Protein AF-A0A1F2VKL8-F1 (afdb_monomer)

Solvent-accessible surface area (backbone atoms only — not comparable to full-atom values): 5688 Å² total; per-residue (Å²): 131,70,76,67,51,77,55,92,82,39,73,92,42,56,91,72,54,95,67,55,69,72,52,37,41,73,79,67,73,41,83,89,77,76,58,74,70,56,43,56,52,52,59,72,37,86,92,54,82,62,58,62,46,81,42,50,74,93,41,74,53,63,62,54,51,62,72,51,52,62,97,84,60,65,74,65,48,60,37,33,37,76,80,84,85,128

Mean predicted aligned error: 9.2 Å

pLDDT: mean 70.78, std 16.38, range [30.55, 87.38]

Structure (mmCIF, N/CA/C/O backbone):
data_AF-A0A1F2VKL8-F1
#
_entry.id   AF-A0A1F2VKL8-F1
#
loop_
_atom_site.group_PDB
_atom_site.id
_atom_site.type_symbol
_atom_site.label_atom_id
_atom_site.label_alt_id
_atom_site.label_comp_id
_atom_site.label_asym_id
_atom_site.label_entity_id
_atom_site.label_seq_id
_atom_site.pdbx_PDB_ins_code
_atom_site.Cartn_x
_atom_site.Cartn_y
_atom_site.Cartn_z
_atom_site.occupancy
_atom_site.B_iso_or_equiv
_atom_site.auth_seq_id
_atom_site.auth_comp_id
_atom_site.auth_asym_id
_atom_site.auth_atom_id
_atom_site.pdbx_PDB_model_num
ATOM 1 N N . MET A 1 1 ? 3.463 -18.382 1.457 1.00 61.34 1 MET A N 1
ATOM 2 C CA . MET A 1 1 ? 3.816 -17.023 0.996 1.00 61.34 1 MET A CA 1
ATOM 3 C C . MET A 1 1 ? 3.739 -17.041 -0.521 1.00 61.34 1 MET A C 1
ATOM 5 O O . MET A 1 1 ? 4.229 -18.016 -1.084 1.00 61.34 1 MET A O 1
ATOM 9 N N . PRO A 1 2 ? 3.057 -16.084 -1.171 1.00 68.31 2 PRO A N 1
ATOM 10 C CA . PRO A 1 2 ? 3.046 -16.016 -2.631 1.00 68.31 2 PRO A CA 1
ATOM 11 C C . PRO A 1 2 ? 4.471 -15.775 -3.162 1.00 68.31 2 PRO A C 1
ATOM 13 O O . PRO A 1 2 ? 5.301 -15.238 -2.426 1.00 68.31 2 PRO A O 1
ATOM 16 N N . PRO A 1 3 ? 4.774 -16.170 -4.412 1.00 74.81 3 PRO A N 1
ATOM 17 C CA . PRO A 1 3 ? 6.085 -15.925 -5.001 1.00 74.81 3 PRO A CA 1
ATOM 18 C C . PRO A 1 3 ? 6.378 -14.416 -5.094 1.00 74.81 3 PRO A C 1
ATOM 20 O O . PRO A 1 3 ? 5.428 -13.629 -5.238 1.00 74.81 3 PRO A O 1
ATOM 23 N N . PRO A 1 4 ? 7.662 -14.009 -5.061 1.00 77.81 4 PRO A N 1
ATOM 24 C CA . PRO A 1 4 ? 8.059 -12.615 -5.226 1.00 77.81 4 PRO A CA 1
ATOM 25 C C . PRO A 1 4 ? 7.461 -11.972 -6.484 1.00 77.81 4 PRO A C 1
ATOM 27 O O . PRO A 1 4 ? 7.244 -12.627 -7.505 1.00 77.81 4 PRO A O 1
ATOM 30 N N . VAL A 1 5 ? 7.191 -10.673 -6.401 1.00 82.88 5 VAL A N 1
ATOM 31 C CA . VAL A 1 5 ? 6.827 -9.810 -7.525 1.00 82.88 5 VAL A CA 1
ATOM 32 C C . VAL A 1 5 ? 8.102 -9.143 -8.030 1.00 82.88 5 VAL A C 1
ATOM 34 O O . VAL A 1 5 ? 8.607 -8.187 -7.438 1.00 82.88 5 VAL A O 1
ATOM 37 N N . ASN A 1 6 ? 8.628 -9.654 -9.141 1.00 81.44 6 ASN A N 1
ATOM 38 C CA . ASN A 1 6 ? 9.861 -9.147 -9.752 1.00 81.44 6 ASN A CA 1
ATOM 39 C C . ASN A 1 6 ? 9.620 -8.390 -11.067 1.00 81.44 6 ASN A C 1
ATOM 41 O O . ASN A 1 6 ? 10.537 -7.741 -11.567 1.00 81.44 6 ASN A O 1
ATOM 45 N N . ASP A 1 7 ? 8.399 -8.440 -11.600 1.00 82.88 7 ASP A N 1
ATOM 46 C CA . ASP A 1 7 ? 7.987 -7.729 -12.807 1.00 82.88 7 ASP A CA 1
ATOM 47 C C . ASP A 1 7 ? 7.116 -6.515 -12.426 1.00 82.88 7 ASP A C 1
ATOM 49 O O . ASP A 1 7 ? 6.099 -6.687 -11.752 1.00 82.88 7 ASP A O 1
ATOM 53 N N . PRO A 1 8 ? 7.462 -5.276 -12.827 1.00 79.50 8 PRO A N 1
ATOM 54 C CA . PRO A 1 8 ? 6.576 -4.127 -12.628 1.00 79.50 8 PRO A CA 1
ATOM 55 C C . PRO A 1 8 ? 5.216 -4.268 -13.339 1.00 79.50 8 PRO A C 1
ATOM 57 O O . PRO A 1 8 ? 4.271 -3.578 -12.958 1.00 79.50 8 PRO A O 1
ATOM 60 N N . GLY A 1 9 ? 5.116 -5.098 -14.382 1.00 85.75 9 GLY A N 1
ATOM 61 C CA . GLY A 1 9 ? 3.889 -5.436 -15.111 1.00 85.75 9 GLY A CA 1
ATOM 62 C C . GLY A 1 9 ? 3.016 -6.514 -14.466 1.00 85.75 9 GLY A C 1
ATOM 63 O O . GLY A 1 9 ? 1.976 -6.835 -15.031 1.00 85.75 9 GLY A O 1
ATOM 64 N N . ASP A 1 10 ? 3.405 -7.060 -13.311 1.00 87.06 10 ASP A N 1
ATOM 65 C CA . ASP A 1 10 ? 2.643 -8.099 -12.613 1.00 87.06 10 ASP A CA 1
ATOM 66 C C . ASP A 1 10 ? 1.208 -7.631 -12.302 1.00 87.06 10 ASP A C 1
ATOM 68 O O . ASP A 1 10 ? 0.997 -6.543 -11.759 1.00 87.06 10 ASP A O 1
ATOM 72 N N . GLU A 1 11 ? 0.214 -8.461 -12.629 1.00 86.31 11 GLU A N 1
ATOM 73 C CA . GLU A 1 11 ? -1.216 -8.168 -12.443 1.00 86.31 11 GLU A CA 1
ATOM 74 C C . GLU A 1 11 ? -1.558 -7.847 -10.980 1.00 86.31 11 GLU A C 1
ATOM 76 O O . GLU A 1 11 ? -2.430 -7.026 -10.694 1.00 86.31 11 GLU A O 1
ATOM 81 N N . ARG A 1 12 ? -0.790 -8.399 -10.037 1.00 84.69 12 ARG A N 1
ATOM 82 C CA . ARG A 1 12 ? -0.919 -8.138 -8.598 1.00 84.69 12 ARG A CA 1
ATOM 83 C C . ARG A 1 12 ? -0.619 -6.680 -8.226 1.00 84.69 12 ARG A C 1
ATOM 85 O O . ARG A 1 12 ? -1.031 -6.219 -7.162 1.00 84.69 12 ARG A O 1
ATOM 92 N N . LEU A 1 13 ? 0.080 -5.948 -9.099 1.00 83.31 13 LEU A N 1
ATOM 93 C CA . LEU A 1 13 ? 0.359 -4.517 -8.970 1.00 83.31 13 LEU A CA 1
ATOM 94 C C . LEU A 1 13 ? -0.649 -3.633 -9.715 1.00 83.31 13 LEU A C 1
ATOM 96 O O . LEU A 1 13 ? -0.629 -2.418 -9.511 1.00 83.31 13 LEU A O 1
ATOM 100 N N . ALA A 1 14 ? -1.517 -4.196 -10.563 1.00 84.12 14 ALA A N 1
ATOM 101 C CA . ALA A 1 14 ? -2.402 -3.426 -11.439 1.00 84.12 14 ALA A CA 1
ATOM 102 C C . ALA A 1 14 ? -3.314 -2.466 -10.658 1.00 84.12 14 ALA A C 1
ATOM 104 O O . ALA A 1 14 ? -3.541 -1.340 -11.089 1.00 84.12 14 ALA A O 1
ATOM 105 N N . GLU A 1 15 ? -3.766 -2.871 -9.468 1.00 79.19 15 GLU A N 1
ATOM 106 C CA . GLU A 1 15 ? -4.611 -2.045 -8.596 1.00 79.19 15 GLU A CA 1
ATOM 107 C C . GLU A 1 15 ? -3.886 -0.861 -7.941 1.00 79.19 15 GLU A C 1
ATOM 109 O O . GLU A 1 15 ? -4.544 0.024 -7.398 1.00 79.19 15 GLU A O 1
ATOM 114 N N . TYR A 1 16 ? -2.551 -0.845 -7.964 1.00 78.19 16 TYR A N 1
ATOM 115 C CA . TYR A 1 16 ? -1.718 0.170 -7.307 1.00 78.19 16 TYR A CA 1
ATOM 116 C C . TYR A 1 16 ? -0.925 1.021 -8.303 1.00 78.19 16 TYR A C 1
ATOM 118 O O . TYR A 1 16 ? -0.260 1.979 -7.910 1.00 78.19 16 TYR A O 1
ATOM 126 N N . ARG A 1 17 ? -0.940 0.666 -9.591 1.00 79.88 17 ARG A N 1
ATOM 127 C CA . ARG A 1 17 ? -0.087 1.280 -10.608 1.00 79.88 17 ARG A CA 1
ATOM 128 C C . ARG A 1 17 ? -0.798 2.435 -11.303 1.00 79.88 17 ARG A C 1
ATOM 130 O O . ARG A 1 17 ? -1.923 2.283 -11.756 1.00 79.88 17 ARG A O 1
ATOM 137 N N . ASN A 1 18 ? -0.087 3.550 -11.486 1.00 78.88 18 ASN A N 1
ATOM 138 C CA . ASN A 1 18 ? -0.531 4.707 -12.274 1.00 78.88 18 ASN A CA 1
ATOM 139 C C . ASN A 1 18 ? -1.858 5.345 -11.806 1.00 78.88 18 ASN A C 1
ATOM 141 O O . ASN A 1 18 ? -2.496 6.029 -12.601 1.00 78.88 18 ASN A O 1
ATOM 145 N N . ILE A 1 19 ? -2.264 5.149 -10.545 1.00 74.88 19 ILE A N 1
ATOM 146 C CA . ILE A 1 19 ? -3.451 5.802 -9.977 1.00 74.88 19 ILE A CA 1
ATOM 147 C C . ILE A 1 19 ? -2.999 6.998 -9.129 1.00 74.88 19 ILE A C 1
ATOM 149 O O . ILE A 1 19 ? -2.187 6.813 -8.221 1.00 74.88 19 ILE A O 1
ATOM 153 N N . PRO A 1 20 ? -3.501 8.215 -9.386 1.00 78.62 20 PRO A N 1
ATOM 154 C CA . PRO A 1 20 ? -3.251 9.369 -8.529 1.00 78.62 20 PRO A CA 1
ATOM 155 C C . PRO A 1 20 ? -3.835 9.191 -7.117 1.00 78.62 20 PRO A C 1
ATOM 157 O O . PRO A 1 20 ? -4.981 8.767 -6.959 1.00 78.62 20 PRO A O 1
ATOM 160 N N . ASP A 1 21 ? -3.106 9.619 -6.082 1.00 75.38 21 ASP A N 1
ATOM 161 C CA . ASP A 1 21 ? -3.574 9.572 -4.684 1.00 75.38 21 ASP A CA 1
ATOM 162 C C . ASP A 1 21 ? -4.963 10.206 -4.454 1.00 75.38 21 ASP A C 1
ATOM 164 O O . ASP A 1 21 ? -5.770 9.624 -3.722 1.00 75.38 21 ASP A O 1
ATOM 168 N N . PRO A 1 22 ? -5.315 11.354 -5.079 1.00 77.38 22 PRO A N 1
ATOM 169 C CA . PRO A 1 22 ? -6.656 11.917 -4.934 1.00 77.38 22 PRO A CA 1
ATOM 170 C C . PRO A 1 22 ? -7.764 11.003 -5.473 1.00 77.38 22 PRO A C 1
ATOM 172 O O . PRO A 1 22 ? -8.869 11.006 -4.933 1.00 77.38 22 PRO A O 1
ATOM 175 N N . GLU A 1 23 ? -7.482 10.224 -6.517 1.00 79.56 23 GLU A N 1
ATOM 176 C CA . GLU A 1 23 ? -8.430 9.290 -7.133 1.00 79.56 23 GLU A CA 1
ATOM 177 C C . GLU A 1 23 ? -8.625 8.050 -6.249 1.00 79.56 23 GLU A C 1
ATOM 179 O O . GLU A 1 23 ? -9.761 7.657 -5.980 1.00 79.56 23 GLU A O 1
ATOM 184 N N . LEU A 1 24 ? -7.536 7.508 -5.685 1.00 79.06 24 LEU A N 1
ATOM 185 C CA . LEU A 1 24 ? -7.588 6.403 -4.716 1.00 79.06 24 LEU A CA 1
ATOM 186 C C . LEU A 1 24 ? -8.521 6.721 -3.540 1.00 79.06 24 LEU A C 1
ATOM 188 O O . LEU A 1 24 ? -9.359 5.897 -3.160 1.00 79.06 24 LEU A O 1
ATOM 192 N N . VAL A 1 25 ? -8.413 7.934 -2.995 1.00 79.31 25 VAL A N 1
ATOM 193 C CA . VAL A 1 25 ? -9.225 8.351 -1.848 1.00 79.31 25 VAL A CA 1
ATOM 194 C C . VAL A 1 25 ? -10.670 8.627 -2.262 1.00 79.31 25 VAL A C 1
ATOM 196 O O . VAL A 1 25 ? -11.590 8.165 -1.588 1.00 79.31 25 VAL A O 1
ATOM 199 N N . ARG A 1 26 ? -10.890 9.375 -3.351 1.00 79.62 26 ARG A N 1
ATOM 200 C CA . ARG A 1 26 ? -12.232 9.839 -3.742 1.00 79.62 26 ARG A CA 1
ATOM 201 C C . ARG A 1 26 ? -13.104 8.743 -4.336 1.00 79.62 26 ARG A C 1
ATOM 203 O O . ARG A 1 26 ? -14.291 8.702 -4.033 1.00 79.62 26 ARG A O 1
ATOM 210 N N . GLU A 1 27 ? -12.539 7.896 -5.188 1.00 82.81 27 GLU A N 1
ATOM 211 C CA . GLU A 1 27 ? -13.317 6.919 -5.955 1.00 82.81 27 GLU A CA 1
ATOM 212 C C . GLU A 1 27 ? -13.348 5.552 -5.286 1.00 82.81 27 GLU A C 1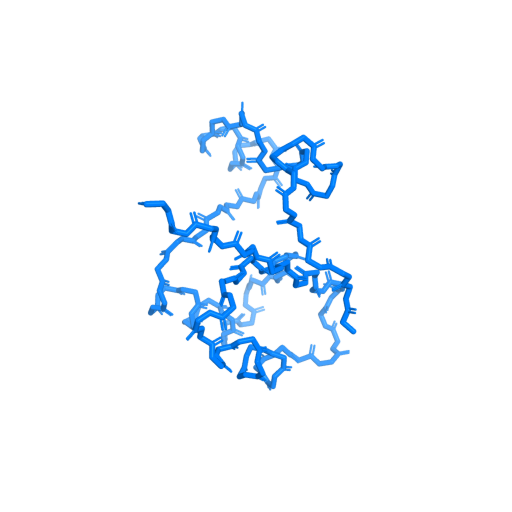
ATOM 214 O O . GLU A 1 27 ? -14.335 4.826 -5.388 1.00 82.81 27 GLU A O 1
ATOM 219 N N . ARG A 1 28 ? -12.270 5.196 -4.583 1.00 78.94 28 ARG A N 1
ATOM 220 C CA . ARG A 1 28 ? -12.089 3.849 -4.034 1.00 78.94 28 ARG A CA 1
ATOM 221 C C . ARG A 1 28 ? -12.097 3.812 -2.510 1.00 78.94 28 ARG A C 1
ATOM 223 O O . ARG A 1 28 ? -12.162 2.724 -1.945 1.00 78.94 28 ARG A O 1
ATOM 230 N N . GLY A 1 29 ? -12.036 4.966 -1.839 1.00 83.94 29 GLY A N 1
ATOM 231 C CA . GLY A 1 29 ? -11.979 5.035 -0.378 1.00 83.94 29 GLY A CA 1
ATOM 232 C C . GLY A 1 29 ? -10.745 4.344 0.210 1.00 83.94 29 GLY A C 1
ATOM 233 O O . GLY A 1 29 ? -10.778 3.901 1.357 1.00 83.94 29 GLY A O 1
ATOM 234 N N . ILE A 1 30 ? -9.670 4.215 -0.575 1.00 85.75 30 ILE A N 1
ATOM 235 C CA . ILE A 1 30 ? -8.411 3.588 -0.164 1.00 85.75 30 ILE A CA 1
ATOM 236 C C . ILE A 1 30 ? -7.271 4.599 -0.227 1.00 85.75 30 ILE A C 1
ATOM 238 O O . ILE A 1 30 ? -7.362 5.639 -0.871 1.00 85.75 30 ILE A O 1
ATOM 242 N N . PHE A 1 31 ? -6.172 4.276 0.442 1.00 86.25 31 PHE A N 1
ATOM 243 C CA . PHE A 1 31 ? -4.940 5.045 0.367 1.00 86.25 31 PHE A CA 1
ATOM 244 C C . PHE A 1 31 ? -3.742 4.101 0.414 1.00 86.25 31 PHE A C 1
ATOM 246 O O . PHE A 1 31 ? -3.827 2.992 0.949 1.00 86.25 31 PHE A O 1
ATOM 253 N N . ILE A 1 32 ? -2.621 4.559 -0.136 1.00 85.69 32 ILE A N 1
ATOM 254 C CA . ILE A 1 32 ? -1.330 3.890 -0.012 1.00 85.69 32 ILE A CA 1
ATOM 255 C C . ILE A 1 32 ? -0.550 4.602 1.091 1.00 85.69 32 ILE A C 1
ATOM 257 O O . ILE A 1 32 ? -0.528 5.828 1.170 1.00 85.69 32 ILE A O 1
ATOM 261 N N . ALA A 1 33 ? 0.065 3.824 1.977 1.00 87.19 33 ALA A N 1
ATOM 262 C CA . ALA A 1 33 ? 0.945 4.344 3.009 1.00 87.19 33 ALA A CA 1
ATOM 263 C C . ALA A 1 33 ? 2.350 3.790 2.816 1.00 87.19 33 ALA A C 1
ATOM 265 O O . ALA A 1 33 ? 2.547 2.576 2.755 1.00 87.19 33 ALA A O 1
ATOM 266 N N . GLU A 1 34 ? 3.326 4.690 2.796 1.00 83.25 34 GLU A N 1
ATOM 267 C CA . GLU A 1 34 ? 4.737 4.343 2.716 1.00 83.25 34 GLU A CA 1
ATOM 268 C C . GLU A 1 34 ? 5.472 4.708 4.009 1.00 83.25 34 GLU A C 1
ATOM 270 O O . GLU A 1 34 ? 5.103 5.623 4.746 1.00 83.25 34 GLU A O 1
ATOM 275 N N . GLY A 1 35 ? 6.542 3.967 4.296 1.00 82.38 35 GLY A N 1
ATOM 276 C CA . GLY A 1 35 ? 7.383 4.185 5.467 1.00 82.38 35 GLY A CA 1
ATOM 277 C C . GLY A 1 35 ? 7.063 3.255 6.638 1.00 82.38 35 GLY A C 1
ATOM 278 O O . GLY A 1 35 ? 5.926 3.087 7.079 1.00 82.38 35 GLY A O 1
ATOM 279 N N . ARG A 1 36 ? 8.122 2.668 7.204 1.00 80.75 36 ARG A N 1
ATOM 280 C CA . ARG A 1 36 ? 8.043 1.622 8.238 1.00 80.75 36 ARG A CA 1
ATOM 281 C C . ARG A 1 36 ? 7.201 2.010 9.460 1.00 80.75 36 ARG A C 1
ATOM 283 O O . ARG A 1 36 ? 6.468 1.172 9.975 1.00 80.75 36 ARG A O 1
ATOM 290 N N . LEU A 1 37 ? 7.327 3.243 9.955 1.00 84.44 37 LEU A N 1
ATOM 291 C CA . LEU A 1 37 ? 6.607 3.688 11.158 1.00 84.44 37 LEU A CA 1
ATOM 292 C C . LEU A 1 37 ? 5.116 3.917 10.892 1.00 84.44 37 LEU A C 1
ATOM 294 O O . LEU A 1 37 ? 4.292 3.520 11.713 1.00 84.44 37 LEU A O 1
ATOM 298 N N . VAL A 1 38 ? 4.782 4.513 9.744 1.00 87.00 38 VAL A N 1
ATOM 299 C CA . VAL A 1 38 ? 3.396 4.773 9.334 1.00 87.00 38 VAL A CA 1
ATOM 300 C C . VAL A 1 38 ? 2.669 3.451 9.114 1.00 87.00 38 VAL A C 1
ATOM 302 O O . VAL A 1 38 ? 1.642 3.211 9.744 1.00 87.00 38 VAL A O 1
ATOM 305 N N . VAL A 1 39 ? 3.257 2.551 8.319 1.00 85.75 39 VAL A N 1
ATOM 306 C CA . VAL A 1 39 ? 2.698 1.218 8.049 1.00 85.75 39 VAL A CA 1
ATOM 307 C C . VAL A 1 39 ? 2.504 0.431 9.345 1.00 85.75 39 VAL A C 1
ATOM 309 O O . VAL A 1 39 ? 1.416 -0.078 9.597 1.00 85.75 39 VAL A O 1
ATOM 312 N N . ARG A 1 40 ? 3.513 0.388 10.228 1.00 83.69 40 ARG A N 1
ATOM 313 C CA . ARG A 1 40 ? 3.400 -0.319 11.515 1.00 83.69 40 ARG A CA 1
ATOM 314 C C . ARG A 1 40 ? 2.274 0.233 12.389 1.00 83.69 40 ARG A C 1
ATOM 316 O O . ARG A 1 40 ? 1.594 -0.550 13.044 1.00 83.69 40 ARG A O 1
ATOM 323 N N . ARG A 1 41 ? 2.086 1.556 12.422 1.00 87.38 41 ARG A N 1
ATOM 324 C CA . ARG A 1 41 ? 0.989 2.170 13.175 1.00 87.38 41 ARG A CA 1
ATOM 325 C C . ARG A 1 41 ? -0.359 1.749 12.597 1.00 87.38 41 ARG A C 1
ATOM 327 O O . ARG A 1 41 ? -1.190 1.263 13.347 1.00 87.38 41 ARG A O 1
ATOM 334 N N . LEU A 1 42 ? -0.544 1.880 11.283 1.00 86.69 42 LEU A N 1
ATOM 335 C CA . LEU A 1 42 ? -1.806 1.560 10.607 1.00 86.69 42 LEU A CA 1
ATOM 336 C C . LEU A 1 42 ? -2.215 0.094 10.765 1.00 86.69 42 LEU A C 1
ATOM 338 O O . LEU A 1 42 ? -3.392 -0.180 10.960 1.00 86.69 42 LEU A O 1
ATOM 342 N N . LEU A 1 43 ? -1.254 -0.830 10.756 1.00 84.75 43 LEU A N 1
ATOM 343 C CA . LEU A 1 43 ? -1.524 -2.256 10.964 1.00 84.75 43 LEU A CA 1
ATOM 344 C C . LEU A 1 43 ? -2.031 -2.593 12.370 1.00 84.75 43 LEU A C 1
ATOM 346 O O . LEU A 1 43 ? -2.688 -3.613 12.544 1.00 84.75 43 LEU A O 1
ATOM 350 N N . GLY A 1 44 ? -1.736 -1.756 13.366 1.00 84.12 44 GLY A N 1
ATOM 351 C CA . GLY A 1 44 ? -2.265 -1.908 14.721 1.00 84.12 44 GLY A CA 1
ATOM 352 C C . GLY A 1 44 ? -3.635 -1.254 14.937 1.00 84.12 44 GLY A C 1
ATOM 353 O O . GLY A 1 44 ? -4.245 -1.457 15.985 1.00 84.12 44 GLY A O 1
ATOM 354 N N . GLU A 1 45 ? -4.124 -0.459 13.984 1.00 85.75 45 GLU A N 1
ATOM 355 C CA . GLU A 1 45 ? -5.367 0.301 14.118 1.00 85.75 45 GLU A CA 1
ATOM 356 C C . GLU A 1 45 ? -6.569 -0.514 13.632 1.00 85.75 45 GLU A C 1
ATOM 358 O O . GLU A 1 45 ? -6.625 -0.950 12.487 1.00 85.75 45 GLU A O 1
ATOM 363 N N . ARG A 1 46 ? -7.604 -0.651 14.467 1.00 82.88 46 ARG A N 1
ATOM 364 C CA . ARG A 1 46 ? -8.813 -1.425 14.114 1.00 82.88 46 ARG A CA 1
ATOM 365 C C . ARG A 1 46 ? -9.728 -0.746 13.096 1.00 82.88 46 ARG A C 1
ATOM 367 O O . ARG A 1 46 ? -10.585 -1.399 12.516 1.00 82.88 46 ARG A O 1
ATOM 374 N N . ARG A 1 47 ? -9.583 0.568 12.913 1.00 84.06 47 ARG A N 1
ATOM 375 C CA . ARG A 1 47 ? -10.420 1.364 11.998 1.00 84.06 47 ARG A CA 1
ATOM 376 C C . ARG A 1 47 ? -10.036 1.212 10.524 1.00 84.06 47 ARG A C 1
ATOM 378 O O . ARG A 1 47 ? -10.747 1.728 9.672 1.00 84.06 47 ARG A O 1
ATOM 385 N N . PHE A 1 48 ? -8.912 0.557 10.233 1.00 83.75 48 PHE A N 1
ATOM 386 C CA . PHE A 1 48 ? -8.439 0.320 8.875 1.00 83.75 48 PHE A CA 1
ATOM 387 C C . PHE A 1 48 ? -8.381 -1.177 8.589 1.00 83.75 48 PHE A C 1
ATOM 389 O O . PHE A 1 48 ? -7.986 -1.974 9.437 1.00 83.75 48 PHE A O 1
ATOM 396 N N . VAL A 1 49 ? -8.761 -1.548 7.368 1.00 84.00 49 VAL A N 1
ATOM 397 C CA . VAL A 1 49 ? -8.657 -2.916 6.861 1.00 84.00 49 VAL A CA 1
ATOM 398 C C . VAL A 1 49 ? -7.510 -2.954 5.862 1.00 84.00 49 VAL A C 1
ATOM 400 O O . VAL A 1 49 ? -7.549 -2.292 4.826 1.00 84.00 49 VAL A O 1
ATOM 403 N N . THR A 1 50 ? -6.469 -3.712 6.185 1.00 85.81 50 THR A N 1
ATOM 404 C CA . THR A 1 50 ? -5.301 -3.867 5.316 1.00 85.81 50 THR A CA 1
ATOM 405 C C . THR A 1 50 ? -5.640 -4.757 4.130 1.00 85.81 50 THR A C 1
ATOM 407 O O . THR A 1 50 ? -5.884 -5.942 4.317 1.00 85.81 50 THR A O 1
ATOM 410 N N . ARG A 1 51 ? -5.596 -4.203 2.914 1.00 83.69 51 ARG A N 1
ATOM 411 C CA . ARG A 1 51 ? -5.787 -4.969 1.668 1.00 83.69 51 ARG A CA 1
ATOM 412 C C . ARG A 1 51 ? -4.516 -5.707 1.244 1.00 83.69 51 ARG A C 1
ATOM 414 O O . ARG A 1 51 ? -4.545 -6.900 0.992 1.00 83.69 51 ARG A O 1
ATOM 421 N N . SER A 1 52 ? -3.387 -5.005 1.195 1.00 82.69 52 SER A N 1
ATOM 422 C CA . SER A 1 52 ? -2.102 -5.569 0.762 1.00 82.69 52 SER A CA 1
ATOM 423 C C . SER A 1 52 ? -0.951 -4.900 1.492 1.00 82.69 52 SER A C 1
ATOM 425 O O . SER A 1 52 ? -1.062 -3.747 1.911 1.00 82.69 52 SER A O 1
ATOM 427 N N . VAL A 1 53 ? 0.170 -5.609 1.621 1.00 83.81 53 VAL A N 1
ATOM 428 C CA . VAL A 1 53 ? 1.417 -5.040 2.140 1.00 83.81 53 VAL A CA 1
ATOM 429 C C . VAL A 1 53 ? 2.564 -5.439 1.222 1.00 83.81 53 VAL A C 1
ATOM 431 O O . VAL A 1 53 ? 2.877 -6.614 1.070 1.00 83.81 53 VAL A O 1
ATOM 434 N N . MET A 1 54 ? 3.227 -4.458 0.620 1.00 79.56 54 MET A N 1
ATOM 435 C CA . MET A 1 54 ? 4.426 -4.702 -0.177 1.00 79.56 54 MET A CA 1
ATOM 436 C C . MET A 1 54 ? 5.670 -4.534 0.697 1.00 79.56 54 MET A C 1
ATOM 438 O O . MET A 1 54 ? 5.839 -3.525 1.381 1.00 79.56 54 MET A O 1
ATOM 442 N N . VAL A 1 55 ? 6.539 -5.538 0.684 1.00 77.06 55 VAL A N 1
ATOM 443 C CA . VAL A 1 55 ? 7.779 -5.604 1.456 1.00 77.06 55 VAL A CA 1
ATOM 444 C C . VAL A 1 55 ? 8.964 -5.854 0.532 1.00 77.06 55 VAL A C 1
ATOM 446 O O . VAL A 1 55 ? 8.855 -6.477 -0.521 1.00 77.06 55 VAL A O 1
ATOM 449 N N . THR A 1 56 ? 10.132 -5.365 0.925 1.00 71.56 56 THR A N 1
ATOM 450 C CA . THR A 1 56 ? 11.393 -5.773 0.307 1.00 71.56 56 THR A CA 1
ATOM 451 C C . THR A 1 56 ? 12.033 -6.872 1.151 1.00 71.56 56 THR A C 1
ATOM 453 O O . THR A 1 56 ? 11.948 -6.846 2.381 1.00 71.56 56 THR A O 1
ATOM 456 N N . GLU A 1 57 ? 12.694 -7.819 0.485 1.00 64.50 57 GLU A N 1
ATOM 457 C CA . GLU A 1 57 ? 13.363 -8.996 1.075 1.00 64.50 57 GLU A CA 1
ATOM 458 C C . GLU A 1 57 ? 14.320 -8.639 2.233 1.00 64.50 57 GLU A C 1
ATOM 460 O O . GLU A 1 57 ? 14.465 -9.374 3.207 1.00 64.50 57 GLU A O 1
ATOM 465 N N . VAL A 1 58 ? 14.919 -7.443 2.185 1.00 56.66 58 VAL A N 1
ATOM 466 C CA . VAL A 1 58 ? 15.948 -6.966 3.130 1.00 56.66 58 VAL A CA 1
ATOM 467 C C . VAL A 1 58 ? 15.422 -6.778 4.560 1.00 56.66 58 VAL A C 1
ATOM 469 O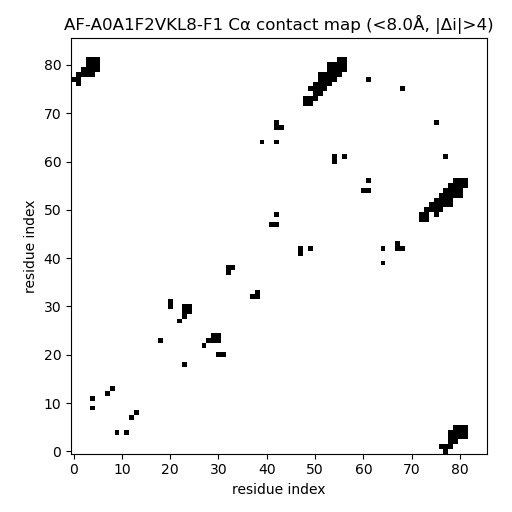 O . VAL A 1 58 ? 16.200 -6.652 5.506 1.00 56.66 58 VAL A O 1
ATOM 472 N N . ALA A 1 59 ? 14.109 -6.776 4.768 1.00 53.50 59 ALA A N 1
ATOM 473 C CA . ALA A 1 59 ? 13.541 -6.598 6.088 1.00 53.50 59 ALA A CA 1
ATOM 474 C C . ALA A 1 59 ? 12.776 -7.857 6.507 1.00 53.50 59 ALA A C 1
ATOM 476 O O . ALA A 1 59 ? 11.661 -8.098 6.050 1.00 53.50 59 ALA A O 1
ATOM 477 N N . GLY A 1 60 ? 13.282 -8.565 7.527 1.00 57.16 60 GLY A N 1
ATOM 478 C CA . GLY A 1 60 ? 12.522 -9.562 8.311 1.00 57.16 60 GLY A CA 1
ATOM 479 C C . GLY A 1 60 ? 11.172 -9.054 8.864 1.00 57.16 60 GLY A C 1
ATOM 480 O O . GLY A 1 60 ? 10.414 -9.811 9.464 1.00 57.16 60 GLY A O 1
ATOM 481 N N . LEU A 1 61 ? 10.850 -7.783 8.602 1.00 62.16 61 LEU A N 1
ATOM 482 C CA . LEU A 1 61 ? 9.539 -7.154 8.615 1.00 62.16 61 LEU A CA 1
ATOM 483 C C . LEU A 1 61 ? 8.435 -8.028 8.008 1.00 62.16 61 LEU A C 1
ATOM 485 O O . LEU A 1 61 ? 7.366 -8.063 8.597 1.00 62.16 61 LEU A O 1
ATOM 489 N N . ALA A 1 62 ? 8.667 -8.776 6.922 1.00 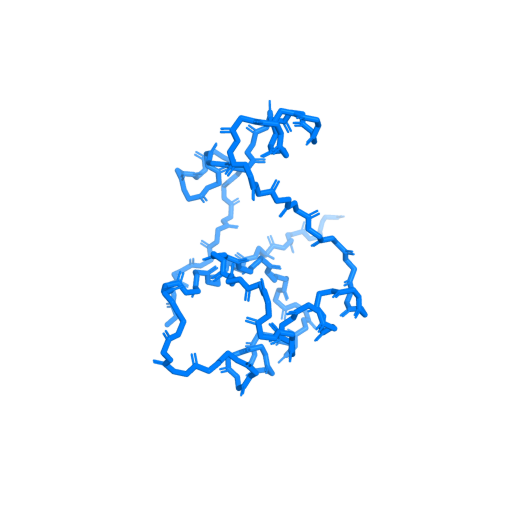62.69 62 ALA A N 1
ATOM 490 C CA . ALA A 1 62 ? 7.642 -9.672 6.363 1.00 62.69 62 ALA A C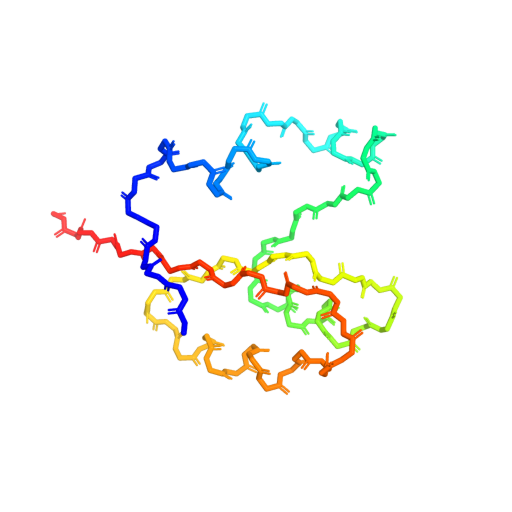A 1
ATOM 491 C C . ALA A 1 62 ? 7.061 -10.628 7.427 1.00 62.69 62 ALA A C 1
ATOM 493 O O . ALA A 1 62 ? 5.845 -10.753 7.559 1.00 62.69 62 ALA A O 1
ATOM 494 N N . ARG A 1 63 ? 7.926 -11.224 8.260 1.00 61.97 63 ARG A N 1
ATOM 495 C CA . ARG A 1 63 ? 7.517 -12.108 9.365 1.00 61.97 63 ARG A CA 1
ATOM 496 C C . ARG A 1 63 ? 6.794 -11.345 10.476 1.00 61.97 63 ARG A C 1
ATOM 498 O O . ARG A 1 63 ? 5.791 -11.826 10.992 1.00 61.97 63 ARG A O 1
ATOM 505 N N . THR A 1 64 ? 7.270 -10.149 10.822 1.00 63.09 64 THR A N 1
ATOM 506 C CA . THR A 1 64 ? 6.630 -9.288 11.829 1.00 63.09 64 THR A CA 1
ATOM 507 C C . THR A 1 64 ? 5.236 -8.839 11.393 1.00 63.09 64 THR A C 1
ATOM 509 O O . THR A 1 64 ? 4.325 -8.801 12.208 1.00 63.09 64 THR A O 1
ATOM 512 N N . LEU A 1 65 ? 5.047 -8.511 10.115 1.00 64.81 65 LEU A N 1
ATOM 513 C CA . LEU A 1 65 ? 3.769 -8.037 9.586 1.00 64.81 65 LEU A CA 1
ATOM 514 C C . LEU A 1 65 ? 2.711 -9.140 9.611 1.00 64.81 65 LEU A C 1
ATOM 516 O O . LEU A 1 65 ? 1.599 -8.870 10.046 1.00 64.81 65 LEU A O 1
ATOM 520 N N . VAL A 1 66 ? 3.073 -10.379 9.256 1.00 61.84 66 VAL A N 1
ATOM 521 C CA . VAL A 1 66 ? 2.187 -11.552 9.404 1.00 61.84 66 VAL A CA 1
ATOM 522 C C . VAL A 1 66 ? 1.717 -11.722 10.854 1.00 61.84 66 VAL A C 1
ATOM 524 O O . VAL A 1 66 ? 0.563 -12.055 11.096 1.00 61.84 66 VAL A O 1
ATOM 527 N N . ALA A 1 67 ? 2.587 -11.463 11.834 1.00 59.66 67 ALA A N 1
ATOM 528 C CA . ALA A 1 67 ? 2.222 -11.557 13.248 1.00 59.66 67 ALA A CA 1
ATOM 529 C C . ALA A 1 67 ? 1.317 -10.405 13.729 1.00 59.66 67 ALA A C 1
ATOM 531 O O . ALA A 1 67 ? 0.610 -10.555 14.723 1.00 59.66 67 ALA A O 1
ATOM 532 N N . LEU A 1 68 ? 1.345 -9.255 13.049 1.00 62.03 68 LEU A N 1
ATOM 533 C CA . LEU A 1 68 ? 0.549 -8.071 13.392 1.00 62.03 68 LEU A CA 1
ATOM 534 C C . LEU A 1 68 ? -0.811 -8.038 12.687 1.00 62.03 68 LEU A C 1
ATOM 536 O O . LEU A 1 68 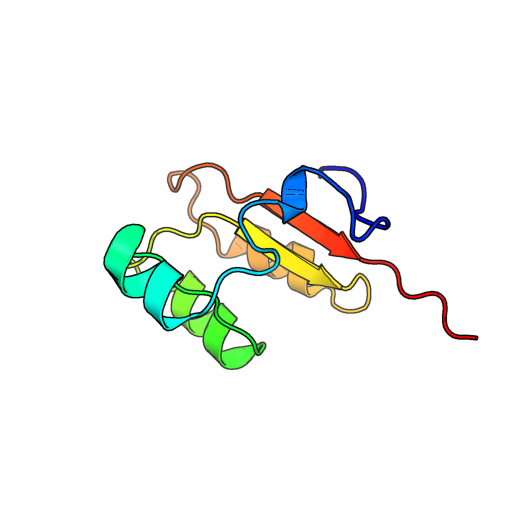? -1.658 -7.226 13.049 1.00 62.03 68 LEU A O 1
ATOM 540 N N . THR A 1 69 ? -1.040 -8.903 11.698 1.00 58.59 69 THR A N 1
ATOM 541 C CA . THR A 1 69 ? -2.330 -9.001 11.014 1.00 58.59 69 THR A CA 1
ATOM 542 C C . THR A 1 69 ? -3.277 -9.902 11.809 1.00 58.59 69 THR A C 1
ATOM 544 O O . THR A 1 69 ? -3.005 -11.099 11.929 1.00 58.59 69 THR A O 1
ATOM 547 N N . PRO A 1 70 ? -4.390 -9.385 12.366 1.00 49.69 70 PRO A N 1
ATOM 548 C CA . PRO A 1 70 ? -5.371 -10.231 13.031 1.00 49.69 70 PRO A CA 1
ATOM 549 C C . PRO A 1 70 ? -5.987 -11.200 12.015 1.00 49.69 70 PRO A C 1
ATOM 551 O O . PRO A 1 70 ? -6.407 -10.787 10.935 1.00 49.69 70 PRO A O 1
ATOM 554 N N . ALA A 1 71 ? -6.085 -12.478 12.394 1.00 45.88 71 ALA A N 1
ATOM 555 C CA . ALA A 1 71 ? -6.551 -13.611 11.581 1.00 45.88 71 ALA A CA 1
ATOM 556 C C . ALA A 1 71 ? -7.974 -13.480 10.982 1.00 45.88 71 ALA A C 1
ATOM 558 O O . ALA A 1 71 ? -8.443 -14.396 10.318 1.00 45.88 71 ALA A O 1
ATOM 559 N N . SER A 1 72 ? -8.657 -12.355 11.210 1.00 40.47 72 SER A N 1
ATOM 560 C CA . SER A 1 72 ? -10.022 -12.072 10.751 1.00 40.47 72 SER A CA 1
ATOM 561 C C . SER A 1 72 ? -10.112 -10.899 9.757 1.00 40.47 72 SER A C 1
ATOM 563 O O . SER A 1 72 ? -11.206 -10.483 9.391 1.00 40.47 72 SER A O 1
ATOM 565 N N . SER A 1 73 ? -8.988 -10.329 9.309 1.00 35.22 73 SER A N 1
ATOM 566 C CA . SER A 1 73 ? -8.995 -9.232 8.332 1.00 35.22 73 SER A CA 1
ATOM 567 C C . SER A 1 73 ? -8.594 -9.742 6.949 1.00 35.22 73 SER A C 1
ATOM 569 O O . SER A 1 73 ? -7.553 -10.378 6.791 1.00 35.22 73 SER A O 1
ATOM 571 N N . ALA A 1 74 ? -9.474 -9.515 5.975 1.00 33.75 74 ALA A N 1
ATOM 572 C CA . ALA A 1 74 ? -9.442 -10.066 4.627 1.00 33.75 74 ALA A CA 1
ATOM 573 C C . ALA A 1 74 ? -8.062 -9.989 3.944 1.00 33.75 74 ALA A C 1
ATOM 575 O O . ALA A 1 74 ? -7.436 -8.937 3.908 1.00 33.75 74 ALA A O 1
ATOM 576 N N . ALA A 1 75 ? -7.643 -11.131 3.386 1.00 35.31 75 ALA A N 1
ATOM 577 C CA . ALA A 1 75 ? -6.625 -11.318 2.349 1.00 35.31 75 ALA A CA 1
ATOM 578 C C . ALA A 1 75 ? -5.478 -10.290 2.315 1.00 35.31 75 ALA A C 1
ATOM 580 O O . ALA A 1 75 ? -5.291 -9.608 1.314 1.00 35.31 75 ALA A O 1
ATOM 581 N N . VAL A 1 76 ? -4.661 -10.224 3.371 1.00 44.53 76 VAL A N 1
ATOM 582 C CA . VAL A 1 76 ? -3.403 -9.466 3.318 1.00 44.53 76 VAL A CA 1
ATOM 583 C C . VAL A 1 76 ? -2.474 -10.137 2.313 1.00 44.53 76 VAL A C 1
ATOM 585 O O . VAL A 1 76 ? -1.851 -11.160 2.607 1.00 44.53 76 VAL A O 1
ATOM 588 N N . THR A 1 77 ? -2.370 -9.561 1.117 1.00 52.47 77 THR A N 1
ATOM 589 C CA . THR A 1 77 ? -1.437 -10.071 0.113 1.00 52.47 77 THR A CA 1
ATOM 590 C C . THR A 1 77 ? -0.081 -9.410 0.317 1.00 52.47 77 THR A C 1
ATOM 592 O O . THR A 1 77 ? 0.077 -8.199 0.148 1.00 52.47 77 THR A O 1
ATOM 595 N N . LEU A 1 78 ? 0.883 -10.213 0.772 1.00 53.91 78 LEU A N 1
ATOM 596 C CA . LEU A 1 78 ? 2.269 -9.802 0.963 1.00 53.91 78 LEU A CA 1
ATOM 597 C C . LEU A 1 78 ? 3.036 -9.971 -0.344 1.00 53.91 78 LEU A C 1
ATOM 599 O O . LEU A 1 78 ? 3.101 -11.080 -0.869 1.00 53.91 78 LEU A O 1
ATOM 603 N N .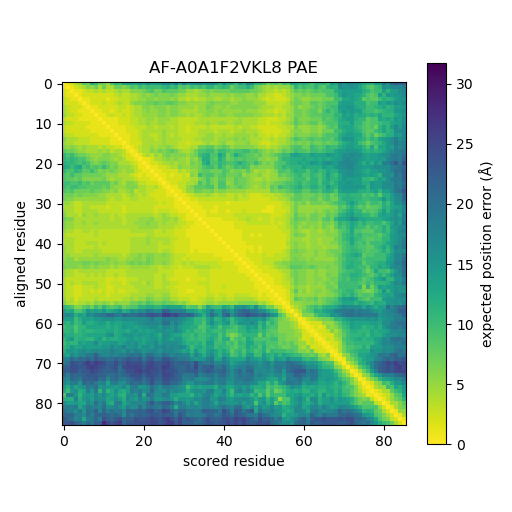 TYR A 1 79 ? 3.642 -8.898 -0.839 1.00 50.62 79 TYR A N 1
ATOM 604 C CA . TYR A 1 79 ? 4.470 -8.936 -2.045 1.00 50.62 79 TYR A CA 1
ATOM 605 C C . TYR A 1 79 ? 5.926 -8.689 -1.698 1.00 50.62 79 TYR A C 1
ATOM 607 O O . TYR A 1 79 ? 6.227 -7.736 -0.990 1.00 50.62 79 TYR A O 1
ATOM 615 N N . GLU A 1 80 ? 6.819 -9.525 -2.215 1.00 50.78 80 GLU A N 1
ATOM 616 C CA . GLU A 1 80 ? 8.265 -9.382 -2.066 1.00 50.78 80 GLU A CA 1
ATOM 617 C C . GLU A 1 80 ? 8.875 -8.879 -3.373 1.00 50.78 80 GLU A C 1
ATOM 619 O O . GLU A 1 80 ? 8.620 -9.467 -4.416 1.00 50.78 80 GLU A O 1
ATOM 624 N N . ARG A 1 81 ? 9.680 -7.812 -3.336 1.00 44.16 81 ARG A N 1
ATOM 625 C CA . ARG A 1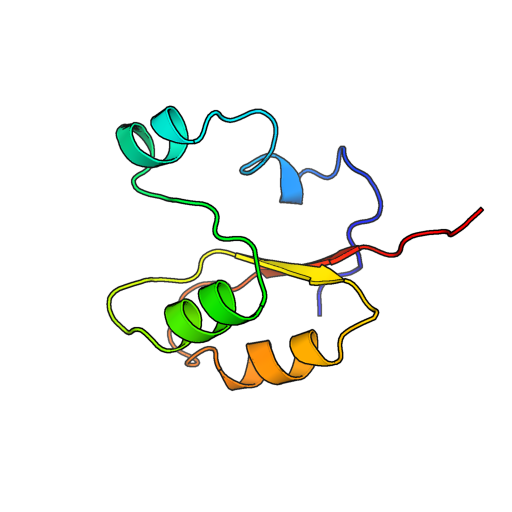 81 ? 10.464 -7.356 -4.498 1.00 44.16 81 ARG A CA 1
ATOM 626 C C . ARG A 1 81 ? 11.952 -7.596 -4.254 1.00 44.16 81 ARG A C 1
ATOM 628 O O . ARG A 1 81 ? 12.522 -6.958 -3.363 1.00 44.16 81 ARG A O 1
ATOM 635 N N . SER A 1 82 ? 12.599 -8.414 -5.085 1.00 39.44 82 SER A N 1
ATOM 636 C CA . SER A 1 82 ? 14.062 -8.535 -5.085 1.00 39.44 82 SER A CA 1
ATOM 637 C C . SER A 1 82 ? 14.671 -7.433 -5.960 1.00 39.44 82 SER A C 1
ATOM 639 O O . SER A 1 82 ? 14.394 -7.325 -7.156 1.00 39.44 82 SER A O 1
ATOM 641 N N . ARG A 1 83 ? 15.516 -6.574 -5.378 1.00 44.41 83 ARG A N 1
ATOM 642 C CA . ARG A 1 83 ? 16.380 -5.673 -6.159 1.00 44.41 83 ARG A CA 1
ATOM 643 C C . ARG A 1 83 ? 17.631 -6.443 -6.573 1.00 44.41 83 ARG A C 1
ATOM 645 O O . ARG A 1 83 ? 18.385 -6.875 -5.708 1.00 44.41 83 ARG A O 1
ATOM 652 N N . ARG A 1 84 ? 17.913 -6.522 -7.875 1.00 40.50 84 ARG A N 1
ATOM 653 C CA . ARG A 1 84 ? 19.292 -6.712 -8.345 1.00 40.50 84 ARG A CA 1
ATOM 654 C C . ARG A 1 84 ? 19.998 -5.360 -8.253 1.00 40.50 84 ARG A C 1
ATOM 656 O O . ARG A 1 84 ? 19.598 -4.415 -8.926 1.00 40.50 84 ARG A O 1
ATOM 663 N N . ILE A 1 85 ? 20.984 -5.268 -7.365 1.00 30.55 85 ILE A N 1
ATOM 664 C CA . ILE A 1 85 ? 21.949 -4.168 -7.342 1.00 30.55 85 ILE A CA 1
ATOM 665 C C . ILE A 1 85 ? 22.938 -4.478 -8.470 1.00 30.55 85 ILE A C 1
ATOM 667 O O . ILE A 1 85 ? 23.603 -5.513 -8.420 1.00 30.55 85 ILE A 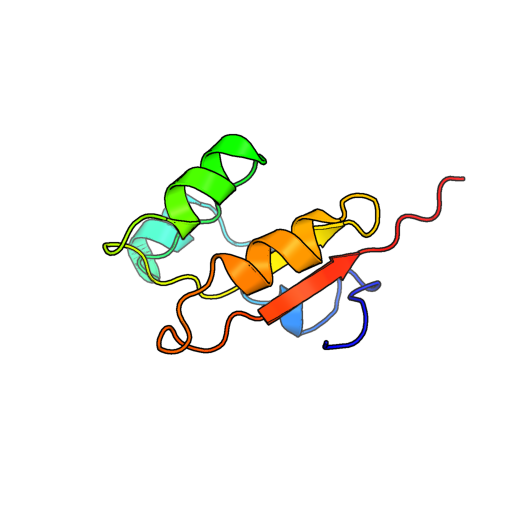O 1
ATOM 671 N N . VAL A 1 86 ? 2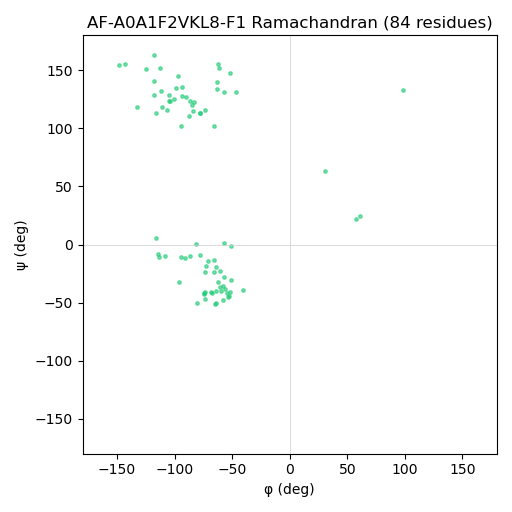2.944 -3.644 -9.509 1.00 41.00 86 VAL A N 1
ATOM 672 C CA . VAL A 1 86 ? 24.080 -3.512 -10.432 1.00 41.00 86 VAL A CA 1
ATOM 673 C C . VAL A 1 86 ? 24.964 -2.378 -9.950 1.00 41.00 86 VAL A C 1
ATOM 675 O O . VAL A 1 86 ? 24.394 -1.394 -9.422 1.00 41.00 86 VAL A O 1
#

Secondary structure (DSSP, 8-state):
-PPP---TT-GGGTTTSS--HHHHHHHHS-----SHHHHHHHHT-TT----EEEEETT-THHHHHHHHS-TTSTT-EEEEE-----

Foldseek 3Di:
DDDADADCPDPVCVVVPPDDQVCCCPPVVDGDDDDDVRVLVQLQDPVDAAAEDEDEPPDPVVVVSVVSHPPPGPDHHYHYYYDDDD

Nearest PDB structures (foldseek):
  8gc5-assembly1_D  TM=3.668E-01  e=4.015E+00  Rattus norvegicus
  7d5s-assembly1_5G  TM=2.766E-01  e=5.262E+00  Saccharomyces cerevisiae S288C

Radius of gyration: 13.48 Å; Cα contacts (8 Å, |Δi|>4): 80; chains: 1; bounding box: 37×29×30 Å

Sequence (86 aa):
MPPPVNDPGDERLAEYRNIPDPELVRERGIFIAEGRLVVRRLLGERRFVTRSVMVTEVAGLARTLVALTPASSAAVTLYERSRRIV